Protein AF-A0A7C6HXT2-F1 (afdb_monomer_lite)

Secondary structure (DSSP, 8-state):
--TT---EEEEEEE---TTPPPPHHHHHHHHHHHHH-SSPEEEEEEEE--GGGTT---

Foldseek 3Di:
DPPPDPAAEAEAEDEDDEPDDDDPVNVVVVVVVQCPDPPHHPYYHYHYPYPVCPPVDD

Structure (mmCIF, N/CA/C/O backbone):
data_AF-A0A7C6HXT2-F1
#
_entry.id   AF-A0A7C6HXT2-F1
#
loop_
_atom_site.group_PDB
_atom_site.id
_atom_site.type_symbol
_atom_site.label_atom_id
_atom_site.label_alt_id
_atom_site.label_comp_id
_atom_site.label_asym_id
_atom_site.label_entity_id
_atom_site.label_seq_id
_atom_site.pdbx_PDB_ins_code
_atom_site.Cartn_x
_atom_site.Cartn_y
_atom_site.Cartn_z
_atom_site.occupancy
_atom_site.B_iso_or_equiv
_atom_site.auth_seq_id
_atom_site.auth_comp_id
_atom_site.auth_asym_id
_atom_site.auth_atom_id
_atom_site.pdbx_PDB_model_num
ATOM 1 N N . MET A 1 1 ? -23.016 4.446 13.180 1.00 48.62 1 MET A N 1
ATOM 2 C CA . MET A 1 1 ? -21.851 4.024 12.370 1.00 48.62 1 MET A CA 1
ATOM 3 C C . MET A 1 1 ? -22.393 3.258 11.180 1.00 48.62 1 MET A C 1
ATOM 5 O O . MET A 1 1 ? -23.288 2.454 11.422 1.00 48.62 1 MET A O 1
ATOM 9 N N . PRO A 1 2 ? -21.958 3.507 9.936 1.00 53.03 2 PRO A N 1
ATOM 10 C CA . PRO A 1 2 ? -22.473 2.746 8.807 1.00 53.03 2 PRO A CA 1
ATOM 11 C C . PRO A 1 2 ? -21.957 1.301 8.933 1.00 53.03 2 PRO A C 1
ATOM 13 O O . PRO A 1 2 ? -20.760 1.080 9.091 1.00 53.03 2 PRO A O 1
ATOM 16 N N . ASP A 1 3 ? -22.877 0.340 8.973 1.00 57.25 3 ASP A N 1
ATOM 17 C CA . ASP A 1 3 ? -22.678 -1.117 8.847 1.00 57.25 3 ASP A CA 1
ATOM 18 C C . ASP A 1 3 ? -21.918 -1.916 9.922 1.00 57.25 3 ASP A C 1
ATOM 20 O O . ASP A 1 3 ? -21.764 -3.124 9.763 1.00 57.25 3 ASP A O 1
ATOM 24 N N . GLY A 1 4 ? -21.458 -1.328 11.032 1.00 58.38 4 GLY A N 1
ATOM 25 C CA . GLY A 1 4 ? -20.839 -2.110 12.124 1.00 58.38 4 GLY A CA 1
ATOM 26 C C . GLY A 1 4 ? -19.533 -2.828 11.739 1.00 58.38 4 GLY A C 1
ATOM 27 O O . GLY A 1 4 ? -19.030 -3.652 12.499 1.00 58.38 4 GLY A O 1
ATOM 28 N N . LYS A 1 5 ? -18.968 -2.497 10.572 1.00 60.22 5 LYS A N 1
ATOM 29 C CA . LYS A 1 5 ? -17.657 -2.966 10.127 1.00 60.22 5 LYS A CA 1
ATOM 30 C C . LYS A 1 5 ? -16.576 -2.219 10.905 1.00 60.22 5 LYS A C 1
ATOM 32 O O . LYS A 1 5 ? -16.525 -0.989 10.907 1.00 60.22 5 LYS A O 1
ATOM 37 N N . THR A 1 6 ? -15.722 -2.977 11.580 1.00 72.25 6 THR A N 1
ATOM 38 C CA . THR A 1 6 ? -14.617 -2.488 12.419 1.00 72.25 6 THR A CA 1
ATOM 39 C C . THR A 1 6 ? -13.364 -2.129 11.626 1.00 72.25 6 THR A C 1
ATOM 41 O O . THR A 1 6 ? -12.427 -1.575 12.193 1.00 72.25 6 THR A O 1
ATOM 44 N N . GLU A 1 7 ? -13.335 -2.425 10.327 1.00 82.75 7 GLU A N 1
ATOM 45 C CA . GLU A 1 7 ? -12.127 -2.357 9.512 1.00 82.75 7 GLU A CA 1
ATOM 46 C C . GLU A 1 7 ? -12.406 -1.617 8.205 1.00 82.75 7 GLU A C 1
ATOM 48 O O . GLU A 1 7 ? -13.361 -1.920 7.487 1.00 82.75 7 GLU A O 1
ATOM 53 N N . TYR A 1 8 ? -11.558 -0.636 7.911 1.00 82.88 8 TYR A N 1
ATOM 54 C CA . TYR A 1 8 ? -11.644 0.198 6.720 1.00 82.88 8 TYR A CA 1
ATOM 55 C C . TYR A 1 8 ? -10.410 -0.059 5.864 1.00 82.88 8 TYR A C 1
ATOM 57 O O . TYR A 1 8 ? -9.292 -0.066 6.373 1.00 82.88 8 TYR A O 1
ATOM 65 N N . TYR A 1 9 ? -10.609 -0.273 4.570 1.00 87.06 9 TYR A N 1
ATOM 66 C CA . TYR A 1 9 ? -9.537 -0.531 3.613 1.00 87.06 9 TYR A CA 1
ATOM 67 C C . TYR A 1 9 ? -9.484 0.619 2.612 1.00 87.06 9 TYR A C 1
ATOM 69 O O . TYR A 1 9 ? -10.521 1.049 2.105 1.00 87.06 9 TYR A O 1
ATOM 77 N N . GLY A 1 10 ? -8.286 1.133 2.349 1.00 85.56 10 GLY A N 1
ATOM 78 C CA . GLY A 1 10 ? -8.057 2.141 1.320 1.00 85.56 10 GLY A CA 1
ATOM 79 C C . GLY A 1 10 ? -7.547 1.478 0.052 1.00 85.56 10 GLY A C 1
ATOM 80 O O . GLY A 1 10 ? -6.602 0.700 0.113 1.00 85.56 10 GLY A O 1
ATOM 81 N N . ILE A 1 11 ? -8.136 1.799 -1.098 1.00 87.00 11 ILE A N 1
ATOM 82 C CA . ILE A 1 11 ? -7.620 1.357 -2.396 1.00 87.00 11 ILE A CA 1
ATOM 83 C C . ILE A 1 11 ? -7.376 2.595 -3.246 1.00 87.00 11 ILE A C 1
ATOM 85 O O . ILE A 1 11 ? -8.301 3.355 -3.529 1.00 87.00 11 ILE A O 1
ATOM 89 N N . GLN A 1 12 ? -6.127 2.791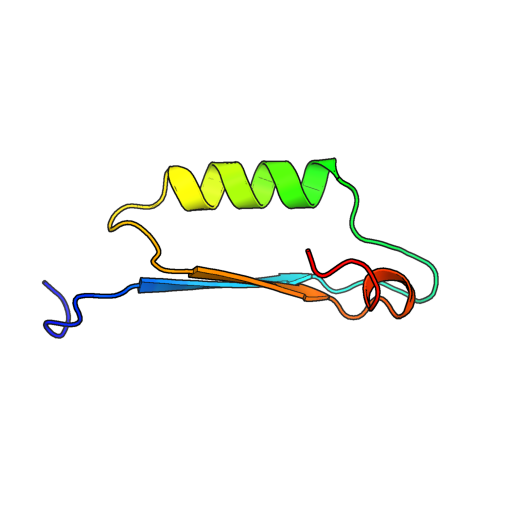 -3.658 1.00 85.69 12 GLN A N 1
ATOM 90 C CA . GLN A 1 12 ? -5.739 3.863 -4.561 1.00 85.69 12 GLN A CA 1
ATOM 91 C C . GLN A 1 12 ? -5.247 3.267 -5.876 1.00 85.69 12 GLN A C 1
ATOM 93 O O . GLN A 1 12 ? -4.173 2.676 -5.944 1.00 85.69 12 GLN A O 1
ATOM 98 N N . CYS A 1 13 ? -6.008 3.491 -6.943 1.00 82.81 13 CYS A N 1
ATOM 99 C CA . CYS A 1 13 ? -5.600 3.118 -8.291 1.00 82.81 13 CYS A CA 1
ATOM 100 C C . CYS A 1 13 ? -4.822 4.274 -8.931 1.00 82.81 13 CYS A C 1
ATOM 102 O O . CYS A 1 13 ? -5.269 5.428 -8.909 1.00 82.81 13 CYS A O 1
ATOM 104 N N . LYS A 1 14 ? -3.654 3.979 -9.498 1.00 80.94 14 LYS A N 1
ATOM 105 C CA . LYS A 1 14 ? -2.826 4.925 -10.248 1.00 80.94 14 LYS A CA 1
ATOM 106 C C . LYS A 1 14 ? -2.576 4.357 -11.638 1.00 80.94 14 LYS A C 1
ATOM 108 O O . LYS A 1 14 ? -1.877 3.366 -11.804 1.00 80.94 14 LYS A O 1
ATOM 113 N N . HIS A 1 15 ? -3.155 4.997 -12.647 1.00 77.06 15 HIS A N 1
ATOM 114 C CA . HIS A 1 15 ? -2.818 4.668 -14.022 1.00 77.06 15 HIS A CA 1
ATOM 115 C C . HIS A 1 15 ? -1.458 5.277 -14.372 1.00 77.06 15 HIS A C 1
ATOM 117 O O . HIS A 1 15 ? -1.219 6.465 -14.142 1.00 77.06 15 HIS A O 1
ATOM 123 N N . LYS A 1 16 ? -0.577 4.453 -14.927 1.00 74.50 16 LYS A N 1
ATOM 124 C CA . LYS A 1 16 ? 0.729 4.843 -15.448 1.00 74.50 16 LYS A CA 1
ATOM 125 C C . LYS A 1 16 ? 0.873 4.294 -16.863 1.00 74.50 16 LYS A C 1
ATOM 127 O O . LYS A 1 16 ? 0.461 3.168 -17.143 1.00 74.50 16 LYS A O 1
ATOM 132 N N . THR A 1 17 ? 1.435 5.112 -17.743 1.00 72.69 17 THR A N 1
ATOM 133 C CA . THR A 1 17 ? 1.819 4.727 -19.103 1.00 72.69 17 THR A CA 1
ATOM 134 C C . THR A 1 17 ? 3.092 3.875 -19.075 1.00 72.69 17 THR A C 1
ATOM 136 O O . THR A 1 17 ? 3.869 3.950 -18.119 1.00 72.69 17 THR A O 1
ATOM 139 N N . GLN A 1 18 ? 3.318 3.067 -20.117 1.00 63.12 18 GLN A N 1
ATOM 140 C CA . GLN A 1 18 ? 4.502 2.203 -20.220 1.00 63.12 18 GLN A CA 1
ATOM 141 C C . GLN A 1 18 ? 5.803 2.982 -19.961 1.00 63.12 18 GLN A C 1
ATOM 143 O O . GLN A 1 18 ? 6.036 4.039 -20.546 1.00 63.12 18 GLN A O 1
ATOM 148 N N . GLY A 1 19 ? 6.641 2.454 -19.063 1.00 62.88 19 GLY A N 1
ATOM 149 C CA . GLY A 1 19 ? 7.929 3.041 -18.674 1.00 62.88 19 GLY A CA 1
ATOM 150 C C . GLY A 1 19 ? 7.869 4.102 -17.567 1.00 62.88 19 GLY A C 1
ATOM 151 O O . GLY A 1 19 ? 8.915 4.565 -17.117 1.00 62.88 19 GLY A O 1
ATOM 152 N N . SER A 1 20 ? 6.677 4.480 -17.095 1.00 70.31 20 SER A N 1
ATOM 153 C CA . SER A 1 20 ? 6.522 5.379 -15.945 1.00 70.31 20 SER A CA 1
ATOM 154 C C . SER A 1 20 ? 6.305 4.577 -14.666 1.00 70.31 20 SER A C 1
ATOM 156 O O . SER A 1 20 ? 5.423 3.732 -14.634 1.00 70.31 20 SER A O 1
ATOM 158 N N . LYS A 1 21 ? 7.061 4.873 -13.606 1.00 76.31 21 LYS A N 1
ATOM 159 C CA . LYS A 1 21 ? 6.909 4.261 -12.274 1.00 76.31 21 LYS A CA 1
ATOM 160 C C . LYS A 1 21 ? 6.202 5.188 -11.289 1.00 76.31 21 LYS A C 1
ATOM 162 O O . LYS A 1 21 ? 6.108 6.400 -11.527 1.00 76.31 21 LYS A O 1
ATOM 167 N N . LEU A 1 22 ? 5.730 4.645 -10.172 1.00 79.81 22 LEU A N 1
ATOM 168 C CA . LEU A 1 22 ? 5.328 5.467 -9.036 1.00 79.81 22 LEU A CA 1
ATOM 169 C C . LEU A 1 22 ? 6.531 6.251 -8.507 1.00 79.81 22 LEU A C 1
ATOM 171 O O . LEU A 1 22 ? 7.619 5.718 -8.286 1.00 79.81 22 LEU A O 1
ATOM 175 N N . SER A 1 23 ? 6.341 7.551 -8.300 1.00 82.56 23 SER A N 1
ATOM 176 C CA . SER A 1 23 ? 7.346 8.352 -7.608 1.00 82.56 23 SER A CA 1
ATOM 177 C C . SER A 1 23 ? 7.229 8.131 -6.102 1.00 82.56 23 SER A C 1
ATOM 179 O O . SER A 1 23 ? 6.120 8.113 -5.568 1.00 82.56 23 SER A O 1
ATOM 181 N N . ASN A 1 24 ? 8.358 8.098 -5.386 1.00 82.31 24 ASN A N 1
ATOM 182 C CA . ASN A 1 24 ? 8.367 8.028 -3.915 1.00 82.31 24 ASN A CA 1
ATOM 183 C C . ASN A 1 24 ? 7.490 9.115 -3.277 1.00 82.31 24 ASN A C 1
ATOM 185 O O . ASN A 1 24 ? 6.833 8.880 -2.267 1.00 82.31 24 ASN A O 1
ATOM 189 N N . LYS A 1 25 ? 7.432 10.297 -3.905 1.00 84.44 25 LYS A N 1
ATOM 190 C CA . LYS A 1 25 ? 6.552 11.392 -3.495 1.00 84.44 25 LYS A CA 1
ATOM 191 C C . LYS A 1 25 ? 5.066 11.019 -3.558 1.00 84.44 25 LYS A C 1
ATOM 193 O O . LYS A 1 25 ? 4.338 11.322 -2.626 1.00 84.44 25 LYS A O 1
ATOM 198 N N . GLU A 1 26 ? 4.619 10.348 -4.619 1.00 82.94 26 GLU A N 1
ATOM 199 C CA . GLU A 1 26 ? 3.214 9.943 -4.767 1.00 82.94 26 GLU A CA 1
ATOM 200 C C . GLU A 1 26 ? 2.818 8.901 -3.717 1.00 82.94 26 GLU A C 1
ATOM 202 O O . GLU A 1 26 ? 1.727 8.977 -3.152 1.00 82.94 26 GLU A O 1
ATOM 207 N N . ILE A 1 27 ? 3.716 7.955 -3.431 1.00 84.38 27 ILE A N 1
ATOM 208 C CA . ILE A 1 27 ? 3.517 6.947 -2.384 1.00 84.38 27 ILE A CA 1
ATOM 209 C C . ILE A 1 27 ? 3.449 7.629 -1.014 1.00 84.38 27 ILE A C 1
ATOM 211 O O . ILE A 1 27 ? 2.514 7.394 -0.253 1.00 84.38 27 ILE A O 1
ATOM 215 N N . TYR A 1 28 ? 4.394 8.527 -0.722 1.00 88.12 28 TYR A N 1
ATOM 216 C CA . TYR A 1 28 ? 4.435 9.264 0.538 1.00 88.12 28 TYR A CA 1
ATOM 217 C C . TYR A 1 28 ? 3.181 10.117 0.753 1.00 88.12 28 TYR A C 1
ATOM 219 O O . TYR A 1 28 ? 2.549 10.024 1.803 1.00 88.12 28 TYR A O 1
ATOM 227 N N . ASP A 1 29 ? 2.777 10.890 -0.258 1.00 88.69 29 ASP A N 1
ATOM 228 C CA . ASP A 1 29 ? 1.592 11.746 -0.186 1.00 88.69 29 ASP A CA 1
ATOM 229 C C . ASP A 1 29 ? 0.315 10.896 0.020 1.00 88.69 29 ASP A C 1
ATOM 231 O O . ASP A 1 29 ? -0.572 11.278 0.789 1.00 88.69 29 ASP A O 1
ATOM 235 N N . THR A 1 30 ? 0.244 9.700 -0.586 1.00 85.88 30 THR A N 1
ATOM 236 C CA . THR A 1 30 ? -0.870 8.750 -0.385 1.00 85.88 30 THR A CA 1
ATOM 237 C C . THR A 1 30 ? -0.864 8.159 1.031 1.00 85.88 30 THR A C 1
ATOM 239 O O . THR A 1 30 ? -1.911 8.107 1.678 1.00 85.88 30 THR A O 1
ATOM 242 N N . ASN A 1 31 ? 0.304 7.782 1.556 1.00 87.00 31 ASN A N 1
ATOM 243 C CA . ASN A 1 31 ? 0.450 7.285 2.926 1.00 87.00 31 ASN A CA 1
ATOM 244 C C . ASN A 1 31 ? 0.066 8.345 3.966 1.00 87.00 31 ASN A C 1
ATOM 246 O O . ASN A 1 31 ? -0.641 8.049 4.929 1.00 87.00 31 ASN A O 1
ATOM 250 N N . GLU A 1 32 ? 0.488 9.594 3.776 1.00 90.88 32 GLU A N 1
ATOM 251 C CA . GLU A 1 32 ? 0.137 10.697 4.673 1.00 90.88 32 GLU A CA 1
ATOM 252 C C . GLU A 1 32 ? -1.365 11.005 4.653 1.00 90.88 32 GLU A C 1
ATOM 254 O O . GLU A 1 32 ? -1.952 11.296 5.698 1.00 90.88 32 GLU A O 1
ATOM 259 N N . ALA A 1 33 ? -2.012 10.902 3.490 1.00 88.12 33 ALA A N 1
ATOM 260 C CA . ALA A 1 33 ? -3.462 11.018 3.386 1.00 88.12 33 ALA A CA 1
ATOM 261 C C . ALA A 1 33 ? -4.179 9.866 4.113 1.00 88.12 33 ALA A C 1
ATOM 263 O O . ALA A 1 33 ? -5.106 10.111 4.887 1.00 88.12 33 ALA A O 1
ATOM 264 N N . ALA A 1 34 ? -3.710 8.627 3.935 1.00 87.75 34 ALA A N 1
ATOM 265 C CA . ALA A 1 34 ? -4.263 7.444 4.592 1.00 87.75 34 ALA A CA 1
ATOM 266 C C . ALA A 1 34 ? -4.155 7.510 6.125 1.00 87.75 34 ALA A C 1
ATOM 268 O O . ALA A 1 34 ? -5.122 7.201 6.818 1.00 87.75 34 ALA A O 1
ATOM 269 N N . LYS A 1 35 ? -3.030 7.994 6.669 1.00 87.19 35 LYS A N 1
ATOM 270 C CA . LYS A 1 35 ? -2.857 8.203 8.122 1.00 87.19 35 LYS A CA 1
ATOM 271 C C . LYS A 1 35 ? -3.820 9.241 8.704 1.00 87.19 35 LYS A C 1
ATOM 273 O O . LYS A 1 35 ? -4.163 9.168 9.881 1.00 87.19 35 LYS A O 1
ATOM 278 N N . LYS A 1 36 ? -4.223 10.233 7.906 1.00 89.19 36 LYS A N 1
ATOM 279 C CA . LYS A 1 36 ? -5.152 11.299 8.321 1.00 89.19 36 LYS A CA 1
ATOM 280 C C . LYS A 1 36 ? -6.618 10.892 8.183 1.00 89.19 36 LYS A C 1
ATOM 282 O O . LYS A 1 36 ? -7.479 11.560 8.757 1.00 89.19 36 LYS A O 1
ATOM 287 N N . PHE A 1 37 ? -6.909 9.823 7.442 1.00 86.38 37 PHE A N 1
ATOM 288 C CA . PHE A 1 37 ? -8.262 9.316 7.280 1.00 86.38 37 PHE A CA 1
ATOM 289 C C . PHE A 1 37 ? -8.805 8.796 8.619 1.00 86.38 37 PHE A C 1
ATOM 291 O O . PHE A 1 37 ? -8.129 8.081 9.360 1.00 86.38 37 PHE A O 1
ATOM 298 N N . LYS A 1 38 ? -10.040 9.188 8.941 1.00 85.38 38 LYS A N 1
ATOM 299 C CA . LYS A 1 38 ? -10.777 8.698 10.107 1.00 85.38 38 LYS A CA 1
ATOM 300 C C . LYS A 1 38 ? -12.126 8.172 9.637 1.00 85.38 38 LYS A C 1
ATOM 302 O O . LYS A 1 38 ? -12.844 8.928 8.978 1.00 85.38 38 LYS A O 1
ATOM 307 N N . PRO A 1 39 ? -12.513 6.946 10.017 1.00 83.12 39 PRO A N 1
ATOM 308 C CA . PRO A 1 39 ? -11.812 5.981 10.887 1.00 83.12 39 PRO A CA 1
ATOM 309 C C . PRO A 1 39 ? -10.511 5.421 10.279 1.00 83.12 39 PRO A C 1
ATOM 311 O O . PRO A 1 39 ? -10.346 5.446 9.070 1.00 83.12 39 PRO A O 1
ATOM 314 N N . GLN A 1 40 ? -9.572 4.964 11.116 1.00 84.88 40 GLN A N 1
ATOM 315 C CA . GLN A 1 40 ? -8.244 4.526 10.665 1.00 84.88 40 GLN A CA 1
ATOM 316 C C . GLN A 1 40 ? -8.345 3.341 9.694 1.00 84.88 40 GLN A C 1
ATOM 318 O O . GLN A 1 40 ? -9.093 2.392 9.936 1.00 84.88 40 GLN A O 1
ATOM 323 N N . LEU A 1 41 ? -7.569 3.396 8.609 1.00 86.31 41 LEU A N 1
ATOM 324 C CA . LEU A 1 41 ? -7.468 2.287 7.666 1.00 86.31 41 LEU A CA 1
ATOM 325 C C . LEU A 1 41 ? -6.653 1.145 8.279 1.00 86.31 41 LEU A C 1
ATOM 327 O O . LEU A 1 41 ? -5.576 1.372 8.829 1.00 86.31 41 LEU A O 1
ATOM 331 N N . LYS A 1 42 ? -7.157 -0.080 8.143 1.00 87.44 42 LYS A N 1
ATOM 332 C CA . LYS A 1 42 ? -6.429 -1.309 8.466 1.00 87.44 42 LYS A CA 1
ATOM 333 C C . LYS A 1 42 ? -5.301 -1.554 7.469 1.00 87.4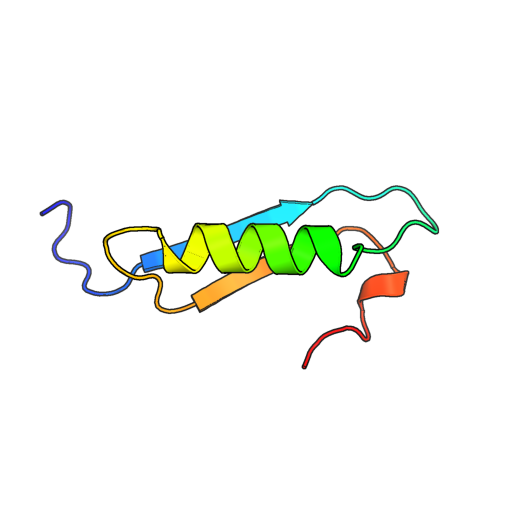4 42 LYS A C 1
ATOM 335 O O . LYS A 1 42 ? -4.214 -1.951 7.865 1.00 87.44 42 LYS A O 1
ATOM 340 N N . GLU A 1 43 ? -5.564 -1.296 6.192 1.00 85.88 43 GLU A N 1
ATOM 341 C CA . GLU A 1 43 ? -4.602 -1.473 5.111 1.00 85.88 43 GLU A CA 1
ATOM 342 C C . GLU A 1 43 ? -4.872 -0.465 3.988 1.00 85.88 43 GLU A C 1
ATOM 344 O O . GLU A 1 43 ? -6.021 -0.083 3.733 1.00 85.88 43 GLU A O 1
ATOM 349 N N . LEU A 1 44 ? -3.79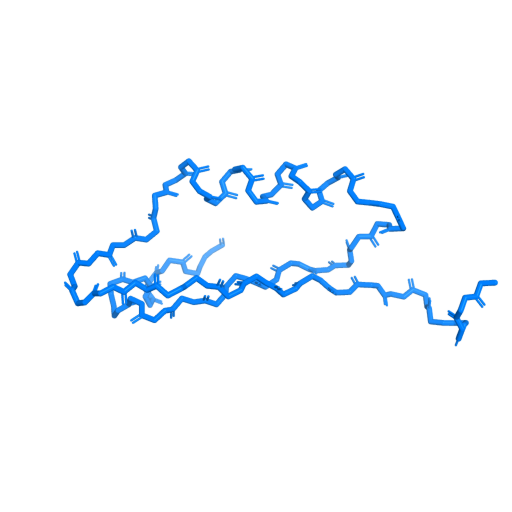9 -0.028 3.331 1.00 85.94 44 LEU A N 1
ATOM 350 C CA . LEU A 1 44 ? -3.836 0.779 2.119 1.00 85.94 44 LEU A CA 1
ATOM 351 C C . LEU A 1 44 ? -3.198 -0.028 0.988 1.00 85.94 44 LEU A C 1
ATOM 353 O O . LEU A 1 44 ? -2.016 -0.352 1.045 1.00 85.94 44 LEU A O 1
ATOM 357 N N . ILE A 1 45 ? -3.968 -0.282 -0.062 1.00 86.75 45 ILE A N 1
ATOM 358 C CA . ILE A 1 45 ? -3.510 -0.960 -1.270 1.00 86.75 45 ILE A CA 1
ATOM 359 C C . ILE A 1 45 ? -3.327 0.094 -2.360 1.00 86.75 45 ILE A C 1
ATOM 361 O O . ILE A 1 45 ? -4.278 0.783 -2.741 1.00 86.75 45 ILE A O 1
ATOM 365 N N . ILE A 1 46 ? -2.108 0.216 -2.882 1.00 85.31 46 ILE A N 1
ATOM 366 C CA . ILE A 1 46 ? -1.816 1.058 -4.044 1.00 85.31 46 ILE A CA 1
ATOM 367 C C . ILE A 1 46 ? -1.667 0.143 -5.258 1.00 85.31 46 ILE A C 1
ATOM 369 O O . ILE A 1 46 ? -0.709 -0.617 -5.356 1.00 85.31 46 ILE A O 1
ATOM 373 N N . ALA A 1 47 ? -2.624 0.215 -6.181 1.00 82.56 47 ALA A N 1
ATOM 374 C CA . ALA A 1 47 ? -2.607 -0.547 -7.425 1.00 82.56 47 ALA A CA 1
ATOM 375 C C . ALA A 1 47 ? -2.128 0.346 -8.577 1.00 82.56 47 ALA A C 1
ATOM 377 O O . ALA A 1 47 ? -2.658 1.441 -8.784 1.00 82.56 47 ALA A O 1
ATOM 378 N N . THR A 1 48 ? -1.140 -0.118 -9.338 1.00 80.94 48 THR A N 1
ATOM 379 C CA . THR A 1 48 ? -0.512 0.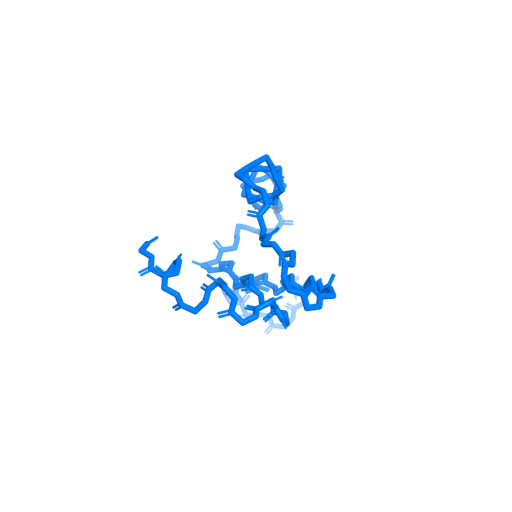623 -10.443 1.00 80.94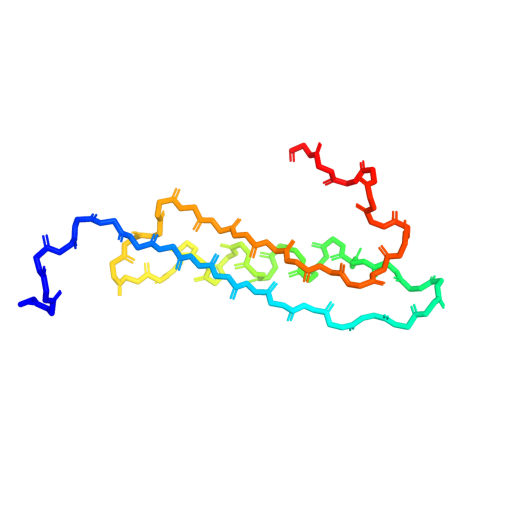 48 THR A CA 1
ATOM 380 C C . THR A 1 48 ? -0.476 -0.226 -11.708 1.00 80.94 48 THR A C 1
ATOM 382 O O . THR A 1 48 ? -0.303 -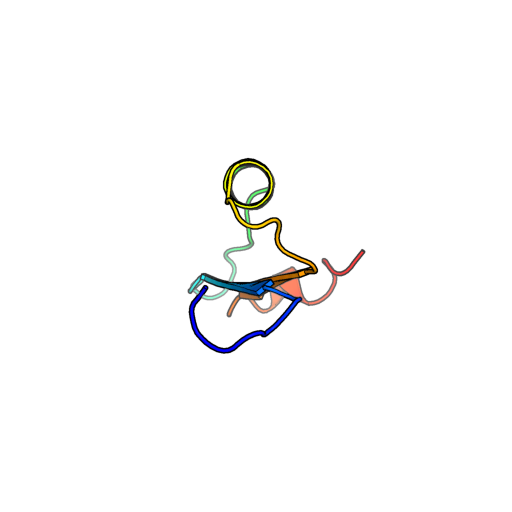1.439 -11.636 1.00 80.94 48 THR A O 1
ATOM 385 N N . SER A 1 49 ? -0.668 0.406 -12.868 1.00 79.31 49 SER A N 1
ATOM 386 C CA . SER A 1 49 ? -0.540 -0.254 -14.179 1.00 79.31 49 SER A CA 1
ATOM 387 C C . SER A 1 49 ? 0.880 -0.198 -14.751 1.00 79.31 49 SER A C 1
ATOM 389 O O . SER A 1 49 ? 1.078 -0.550 -15.908 1.00 79.31 49 SER A O 1
ATOM 391 N N . ALA A 1 50 ? 1.856 0.297 -13.987 1.00 75.12 50 ALA A N 1
ATOM 392 C CA . ALA A 1 50 ? 3.248 0.336 -14.407 1.00 75.12 50 ALA A CA 1
ATOM 393 C C . ALA A 1 50 ? 3.911 -1.037 -14.252 1.00 75.12 50 ALA A C 1
ATOM 395 O O . ALA A 1 50 ? 4.082 -1.525 -13.136 1.00 75.12 50 ALA A O 1
ATOM 396 N N . ASP A 1 51 ? 4.397 -1.606 -15.354 1.00 66.19 51 ASP A N 1
ATOM 397 C CA . ASP A 1 51 ? 5.146 -2.871 -15.337 1.00 66.19 51 ASP A CA 1
ATOM 398 C C . ASP A 1 51 ? 6.424 -2.794 -14.477 1.00 66.19 51 ASP A C 1
ATOM 400 O O . ASP A 1 51 ? 6.882 -3.788 -13.920 1.00 66.19 51 ASP A O 1
ATOM 404 N N . SER A 1 52 ? 7.005 -1.596 -14.332 1.00 65.62 52 SER A N 1
ATOM 405 C CA . SER A 1 52 ? 8.212 -1.366 -13.526 1.00 65.62 52 SER A CA 1
ATOM 406 C C . SER A 1 52 ? 7.971 -1.400 -12.014 1.00 65.62 52 SER A C 1
ATOM 408 O O . SER A 1 52 ? 8.935 -1.534 -11.264 1.00 65.62 52 SER A O 1
ATOM 410 N N . ASP A 1 53 ? 6.719 -1.287 -11.559 1.00 58.12 53 ASP A N 1
ATOM 411 C CA . ASP A 1 53 ? 6.387 -1.251 -10.131 1.00 58.12 53 ASP A CA 1
ATOM 412 C C . ASP A 1 53 ? 6.195 -2.664 -9.529 1.00 58.12 53 ASP A C 1
ATOM 414 O O . ASP A 1 53 ? 6.073 -2.783 -8.312 1.00 58.12 53 ASP A O 1
ATOM 418 N N . VAL A 1 54 ? 6.236 -3.741 -10.335 1.00 61.62 54 VAL A N 1
ATOM 419 C CA . VAL A 1 54 ? 6.044 -5.146 -9.892 1.00 61.62 54 VAL A CA 1
ATOM 420 C C . VAL A 1 54 ? 6.995 -5.553 -8.756 1.00 61.62 54 VAL A C 1
ATOM 422 O O . VAL A 1 54 ? 6.601 -6.300 -7.868 1.00 61.62 54 VAL A O 1
ATOM 425 N N . ASN A 1 55 ? 8.221 -5.023 -8.742 1.00 62.62 55 ASN A N 1
ATOM 426 C CA . ASN A 1 55 ? 9.224 -5.314 -7.709 1.00 62.62 55 ASN A CA 1
ATOM 427 C C . ASN A 1 55 ? 9.185 -4.342 -6.511 1.00 62.62 55 ASN A C 1
ATOM 429 O O . ASN A 1 55 ? 10.087 -4.373 -5.684 1.00 62.62 55 ASN A O 1
ATOM 433 N N . THR A 1 56 ? 8.186 -3.456 -6.418 1.00 60.84 56 THR A N 1
ATOM 434 C CA . THR A 1 56 ? 8.112 -2.396 -5.385 1.00 60.84 56 THR A CA 1
ATOM 435 C C . THR A 1 56 ? 7.286 -2.819 -4.156 1.00 60.84 56 THR A C 1
ATOM 437 O O . THR A 1 56 ? 6.850 -1.978 -3.377 1.00 60.84 56 THR A O 1
ATOM 440 N N . GLN A 1 57 ? 7.037 -4.120 -3.977 1.00 49.81 57 GLN A N 1
ATOM 441 C CA . GLN A 1 57 ? 6.339 -4.657 -2.805 1.00 49.81 57 GLN A CA 1
ATOM 442 C C . GLN A 1 57 ? 7.328 -4.950 -1.665 1.00 49.81 57 GLN A C 1
ATOM 444 O O . GLN A 1 57 ? 7.895 -6.037 -1.626 1.00 49.81 57 GLN A O 1
ATOM 449 N N . GLU A 1 58 ? 7.492 -4.003 -0.738 1.00 45.78 58 GLU A N 1
ATOM 450 C CA . GLU A 1 58 ? 7.980 -4.229 0.637 1.00 45.78 58 GLU A CA 1
ATOM 451 C C . GLU A 1 58 ? 7.212 -3.345 1.629 1.00 45.78 58 GLU A C 1
ATOM 453 O O . GLU A 1 58 ? 6.978 -2.153 1.310 1.00 45.78 58 GLU A O 1
#

Sequence (58 aa):
MPDGKTEYYGIQCKHKTQGSKLSNKEIYDTNEAAKKFKPQLKELIIATSADSDVNTQE

Radius of gyration: 13.48 Å; chains: 1; bounding box: 32×17×33 Å

pLDDT: mean 76.84, std 12.13, range [45.78, 90.88]